Protein AF-A0A9X7ZHV5-F1 (afdb_monomer)

Structure (mmCIF, N/CA/C/O backbone):
data_AF-A0A9X7ZHV5-F1
#
_entry.id   AF-A0A9X7ZHV5-F1
#
loop_
_atom_site.group_PDB
_atom_site.id
_atom_site.type_symbol
_atom_site.label_atom_id
_atom_site.label_alt_id
_atom_site.label_comp_id
_atom_site.label_asym_id
_atom_site.label_entity_id
_atom_site.label_seq_id
_atom_site.pdbx_PDB_ins_code
_atom_site.Cartn_x
_atom_site.Cartn_y
_atom_site.Cartn_z
_atom_site.occupancy
_atom_site.B_iso_or_equiv
_atom_site.auth_seq_id
_atom_site.auth_comp_id
_atom_site.auth_asym_id
_atom_site.auth_atom_id
_atom_site.pdbx_PDB_model_num
ATOM 1 N N . MET A 1 1 ? -49.575 -63.165 23.672 1.00 37.56 1 MET A N 1
ATOM 2 C CA . MET A 1 1 ? -48.237 -63.784 23.591 1.00 37.56 1 MET A CA 1
ATOM 3 C C . MET A 1 1 ? -47.389 -62.876 22.712 1.00 37.56 1 MET A C 1
ATOM 5 O O . MET A 1 1 ? -47.487 -62.922 21.497 1.00 37.56 1 MET A O 1
ATOM 9 N N . THR A 1 2 ? -46.708 -61.922 23.337 1.00 34.84 2 THR A N 1
ATOM 10 C CA . THR A 1 2 ? -45.907 -60.867 22.707 1.00 34.84 2 THR A CA 1
ATOM 11 C C . THR A 1 2 ? -44.441 -61.229 22.907 1.00 34.84 2 THR A C 1
ATOM 13 O O . THR A 1 2 ? -44.006 -61.389 24.044 1.00 34.84 2 THR A O 1
ATOM 16 N N . ILE A 1 3 ? -43.690 -61.412 21.820 1.00 48.12 3 ILE A N 1
ATOM 17 C CA . ILE A 1 3 ? -42.252 -61.695 21.884 1.00 48.12 3 ILE A CA 1
ATOM 18 C C . ILE A 1 3 ? -41.516 -60.409 21.519 1.00 48.12 3 ILE A C 1
ATOM 20 O O . ILE A 1 3 ? -41.526 -59.959 20.376 1.00 48.12 3 ILE A O 1
ATOM 24 N N . SER A 1 4 ? -40.929 -59.806 22.547 1.00 36.03 4 SER A N 1
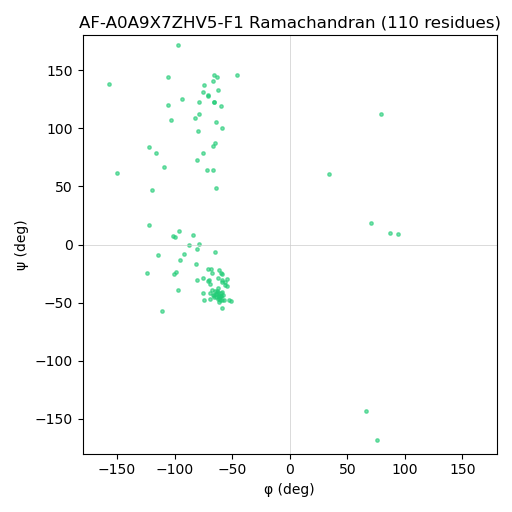ATOM 25 C CA . SER A 1 4 ? -40.078 -58.624 22.498 1.00 36.03 4 SER A CA 1
ATOM 26 C C . SER A 1 4 ? -38.784 -58.923 21.738 1.00 36.03 4 SER A C 1
ATOM 28 O O . SER A 1 4 ? -38.027 -59.810 22.128 1.00 36.03 4 SER A O 1
ATOM 30 N N . VAL A 1 5 ? -38.497 -58.162 20.680 1.00 49.06 5 VAL A N 1
ATOM 31 C CA . VAL A 1 5 ? -37.203 -58.211 19.984 1.00 49.06 5 VAL A CA 1
ATOM 32 C C . VAL A 1 5 ? -36.187 -57.405 20.794 1.00 49.06 5 VAL A C 1
ATOM 34 O O . VAL A 1 5 ? -36.316 -56.194 20.973 1.00 49.06 5 VAL A O 1
ATOM 37 N N . GLY A 1 6 ? -35.213 -58.127 21.349 1.00 38.94 6 GLY A N 1
ATOM 38 C CA . GLY A 1 6 ? -34.160 -57.613 22.214 1.00 38.94 6 GLY A CA 1
ATOM 39 C C . GLY A 1 6 ? -33.188 -56.683 21.490 1.00 38.94 6 GLY A C 1
ATOM 40 O O . GLY A 1 6 ? -32.795 -56.908 20.348 1.00 38.94 6 GLY A O 1
ATOM 41 N N . ARG A 1 7 ? -32.795 -55.628 22.204 1.00 45.75 7 ARG A N 1
ATOM 42 C CA . ARG A 1 7 ? -31.785 -54.643 21.815 1.00 45.75 7 ARG A CA 1
ATOM 43 C C . ARG A 1 7 ? -30.427 -55.310 21.584 1.00 45.75 7 ARG A C 1
ATOM 45 O O . ARG A 1 7 ? -29.839 -55.840 22.522 1.00 45.75 7 ARG A O 1
ATOM 52 N N . ILE A 1 8 ? -29.901 -55.199 20.368 1.00 51.28 8 ILE A N 1
ATOM 53 C CA . ILE A 1 8 ? -28.498 -55.491 20.066 1.00 51.28 8 ILE A CA 1
ATOM 54 C C . ILE A 1 8 ? -27.695 -54.239 20.429 1.00 51.28 8 ILE A C 1
ATOM 56 O O . ILE A 1 8 ? -27.815 -53.192 19.796 1.00 51.28 8 ILE A O 1
ATOM 60 N N . VAL A 1 9 ? -26.925 -54.341 21.509 1.00 47.91 9 VAL A N 1
ATOM 61 C CA . VAL A 1 9 ? -25.964 -53.337 21.973 1.00 47.91 9 VAL A CA 1
ATOM 62 C C . VAL A 1 9 ? -24.550 -53.826 21.656 1.00 47.91 9 VAL A C 1
ATOM 64 O O . VAL A 1 9 ? -24.258 -55.003 21.846 1.00 47.91 9 VAL A O 1
ATOM 67 N N . ARG A 1 10 ? -23.688 -52.858 21.304 1.00 42.88 10 ARG A N 1
ATOM 68 C CA . ARG A 1 10 ? -22.217 -52.879 21.154 1.00 42.88 10 ARG A CA 1
ATOM 69 C C . ARG A 1 10 ? -21.661 -53.474 19.858 1.00 42.88 10 ARG A C 1
ATOM 71 O O . ARG A 1 10 ? 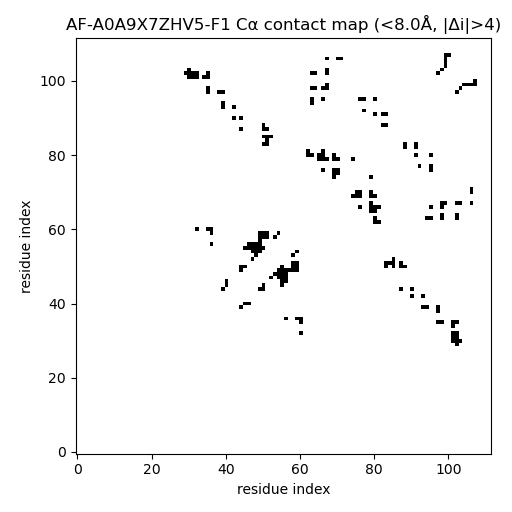-21.543 -54.681 19.730 1.00 42.88 10 ARG A O 1
ATOM 78 N N . THR A 1 11 ? -21.070 -52.600 19.045 1.00 43.56 11 THR A N 1
ATOM 79 C CA . THR A 1 11 ? -19.649 -52.231 19.197 1.00 43.56 11 THR A CA 1
ATOM 80 C C . THR A 1 11 ? -19.374 -50.868 18.566 1.00 43.56 11 THR A C 1
ATOM 82 O O . THR A 1 11 ? -19.910 -50.515 17.522 1.00 43.56 11 THR A O 1
ATOM 85 N N . ALA A 1 12 ? -18.581 -50.068 19.275 1.00 50.53 12 ALA A N 1
ATOM 86 C CA . ALA A 1 12 ? -18.163 -48.737 18.880 1.00 50.53 12 ALA A CA 1
ATOM 87 C C . ALA A 1 12 ? -17.263 -48.808 17.639 1.00 50.53 12 ALA A C 1
ATOM 89 O O . ALA A 1 12 ? -16.219 -49.453 17.664 1.00 50.53 12 ALA A O 1
ATOM 90 N N . GLY A 1 13 ? -17.666 -48.117 16.578 1.00 39.19 13 GLY A N 1
ATOM 91 C CA . GLY A 1 13 ? -16.826 -47.789 15.435 1.00 39.19 13 GLY A CA 1
ATOM 92 C C . GLY A 1 13 ? -16.821 -46.279 15.289 1.00 39.19 13 GLY A C 1
ATOM 93 O O . GLY A 1 13 ? -17.635 -45.717 14.566 1.00 39.19 13 GLY A O 1
ATOM 94 N N . ILE A 1 14 ? -15.954 -45.621 16.053 1.00 54.72 14 ILE A N 1
ATOM 95 C CA . ILE A 1 14 ? -15.634 -44.206 15.886 1.00 54.72 14 ILE A CA 1
ATOM 96 C C . ILE A 1 14 ? -14.980 -44.076 14.510 1.00 54.72 14 ILE A C 1
ATOM 98 O O . ILE A 1 14 ? -13.825 -44.449 14.340 1.00 54.72 14 ILE A O 1
ATOM 102 N N . VAL A 1 15 ? -15.705 -43.541 13.531 1.00 48.34 15 VAL A N 1
ATOM 103 C CA . VAL A 1 15 ? -15.082 -42.902 12.370 1.00 48.34 15 VAL A CA 1
ATOM 104 C C . VAL A 1 15 ? -15.495 -41.445 12.426 1.00 48.34 15 VAL A C 1
ATOM 106 O O . VAL A 1 15 ? -16.436 -40.989 11.784 1.00 48.34 15 VAL A O 1
ATOM 109 N N . VAL A 1 16 ? -14.791 -40.730 13.299 1.00 52.00 16 VAL A N 1
ATOM 110 C CA . VAL A 1 16 ? -14.660 -39.281 13.232 1.00 52.00 16 VAL A CA 1
ATOM 111 C C . VAL A 1 16 ? -14.042 -38.996 11.870 1.00 52.00 16 VAL A C 1
ATOM 113 O O . VAL A 1 16 ? -12.840 -39.154 11.678 1.00 52.00 16 VAL A O 1
ATOM 116 N N . ALA A 1 17 ? -14.868 -38.600 10.905 1.00 49.06 17 ALA A N 1
ATOM 117 C CA . ALA A 1 17 ? -14.399 -37.936 9.701 1.00 49.06 17 ALA A CA 1
ATOM 118 C C . ALA A 1 17 ? -13.953 -36.514 10.081 1.00 49.06 17 ALA A C 1
ATOM 120 O O . ALA A 1 17 ? -14.540 -35.521 9.666 1.00 49.06 17 ALA A O 1
ATOM 121 N N . ALA A 1 18 ? -12.912 -36.414 10.912 1.00 54.41 18 ALA A N 1
ATOM 122 C CA . ALA A 1 18 ? -12.085 -35.224 10.981 1.00 54.41 18 ALA A CA 1
ATOM 123 C C . ALA A 1 18 ? -11.207 -35.250 9.731 1.00 54.41 18 ALA A C 1
ATOM 125 O O . ALA A 1 18 ? -10.044 -35.649 9.762 1.00 54.41 18 ALA A O 1
ATOM 126 N N . LEU A 1 19 ? -11.797 -34.863 8.601 1.00 50.78 19 LEU A N 1
ATOM 127 C CA . LEU A 1 19 ? -11.031 -34.427 7.445 1.00 50.78 19 LEU A CA 1
ATOM 128 C C . LEU A 1 19 ? -10.343 -33.113 7.828 1.00 50.78 19 LEU A C 1
ATOM 130 O O . LEU A 1 19 ? -10.874 -32.026 7.647 1.00 50.78 19 LEU A O 1
ATOM 134 N N . GLY A 1 20 ? -9.185 -33.264 8.469 1.00 54.62 20 GLY A N 1
ATOM 135 C CA . GLY A 1 20 ? -7.957 -32.535 8.180 1.00 54.62 20 GLY A CA 1
ATOM 136 C C . GLY A 1 20 ? -8.060 -31.089 7.705 1.00 54.62 20 GLY A C 1
ATOM 137 O O . GLY A 1 20 ? -7.485 -30.771 6.673 1.00 54.62 20 GLY A O 1
ATOM 138 N N . LEU A 1 21 ? -8.640 -30.194 8.502 1.00 53.47 21 LEU A N 1
ATOM 139 C CA . LEU A 1 21 ? -8.135 -28.822 8.565 1.00 53.47 21 LEU A CA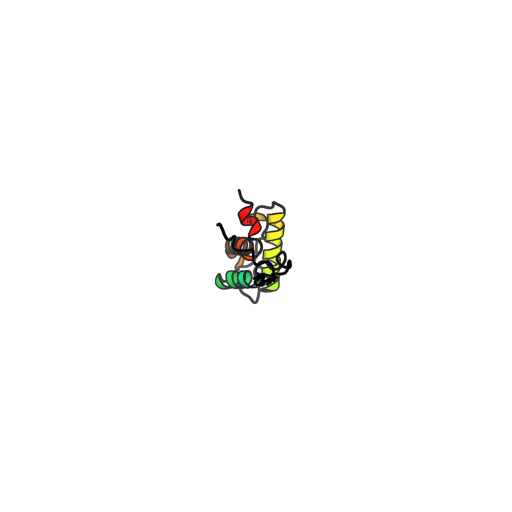 1
ATOM 140 C C . LEU A 1 21 ? -7.450 -28.589 9.913 1.00 53.47 21 LEU A C 1
ATOM 142 O O . LEU A 1 21 ? -7.835 -27.758 10.727 1.00 53.47 21 LEU A O 1
ATOM 146 N N . LEU A 1 22 ? -6.336 -29.298 10.095 1.00 52.03 22 LEU A N 1
ATOM 147 C CA . LEU A 1 22 ? -5.154 -28.703 10.713 1.00 52.03 22 LEU A CA 1
ATOM 148 C C . LEU A 1 22 ? -4.615 -27.623 9.755 1.00 52.03 22 LEU A C 1
ATOM 150 O O . LEU A 1 22 ? -3.520 -27.746 9.217 1.00 52.03 22 LEU A O 1
ATOM 154 N N . VAL A 1 23 ? -5.390 -26.565 9.503 1.00 54.31 23 VAL A N 1
ATOM 155 C CA . VAL A 1 23 ? -4.782 -25.299 9.096 1.00 54.31 23 VAL A CA 1
ATOM 156 C C . VAL A 1 23 ? -4.298 -24.714 10.401 1.00 54.31 23 VAL A C 1
ATOM 158 O O . VAL A 1 23 ? -5.076 -24.223 11.217 1.00 54.31 23 VAL A O 1
ATOM 161 N N . GLY A 1 24 ? -3.007 -24.923 10.643 1.00 44.66 24 GLY A N 1
ATOM 162 C CA . GLY A 1 24 ? -2.321 -24.388 11.797 1.00 44.66 24 GLY A CA 1
ATOM 163 C C . GLY A 1 24 ? -2.677 -22.920 11.989 1.00 44.66 24 GLY A C 1
ATOM 164 O O . GLY A 1 24 ? -2.863 -22.159 11.039 1.00 44.66 24 GLY A O 1
ATOM 165 N N . THR A 1 25 ? -2.738 -22.526 13.247 1.00 46.75 25 THR A N 1
ATOM 166 C CA . THR A 1 25 ? -2.834 -21.154 13.741 1.00 46.75 25 THR A CA 1
ATOM 167 C C . THR A 1 25 ? -1.581 -20.329 13.388 1.00 46.75 25 THR A C 1
ATOM 169 O O . THR A 1 25 ? -0.992 -19.684 14.246 1.00 46.75 25 THR A O 1
ATOM 172 N N . ALA A 1 26 ? -1.147 -20.363 12.126 1.00 48.56 26 ALA A N 1
ATOM 173 C CA . ALA A 1 26 ? -0.104 -19.525 11.537 1.00 48.56 26 ALA A CA 1
ATOM 174 C C . ALA A 1 26 ? -0.704 -18.370 10.701 1.00 48.56 26 ALA A C 1
ATOM 176 O O . ALA A 1 26 ? 0.010 -17.650 10.009 1.00 48.56 26 ALA A O 1
ATOM 177 N N . GLY A 1 27 ? -2.027 -18.193 10.742 1.00 43.25 27 GLY A N 1
ATOM 178 C CA . GLY A 1 27 ? -2.776 -17.361 9.797 1.00 43.25 27 GLY A CA 1
ATOM 179 C C . GLY A 1 27 ? -2.847 -15.864 10.094 1.00 43.25 27 GLY A C 1
ATOM 180 O O . GLY A 1 27 ? -3.586 -15.176 9.408 1.00 43.25 27 GLY A O 1
ATOM 181 N N . VAL A 1 28 ? -2.116 -15.335 11.079 1.00 47.34 28 VAL A N 1
ATOM 182 C CA . VAL A 1 28 ? -2.094 -13.875 11.323 1.00 47.34 28 VAL A CA 1
ATOM 183 C C . VAL A 1 28 ? -0.917 -13.162 10.645 1.00 47.34 28 VAL A C 1
ATOM 185 O O . VAL A 1 28 ? -0.936 -11.944 10.530 1.00 47.34 28 VAL A O 1
ATOM 188 N N . ALA A 1 29 ? 0.088 -13.901 10.152 1.00 47.41 29 ALA A N 1
ATOM 189 C CA . ALA A 1 29 ? 1.287 -13.325 9.523 1.00 47.41 29 ALA A CA 1
ATOM 190 C C . ALA A 1 29 ? 1.431 -13.633 8.016 1.00 4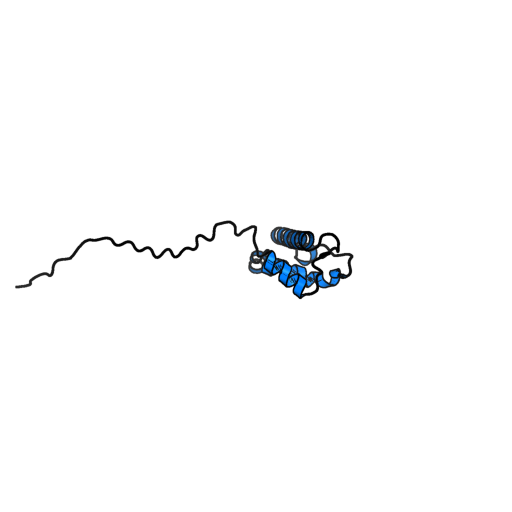7.41 29 ALA A C 1
ATOM 192 O O . ALA A 1 29 ? 2.295 -13.055 7.354 1.00 47.41 29 ALA A O 1
ATOM 193 N N . GLN A 1 30 ? 0.592 -14.524 7.469 1.00 47.78 30 GLN A N 1
ATOM 194 C CA . GLN A 1 30 ? 0.571 -14.888 6.047 1.00 47.78 30 GLN A CA 1
ATOM 195 C C . GLN A 1 30 ? -0.780 -14.569 5.399 1.00 47.78 30 GLN A C 1
ATOM 197 O O . GLN A 1 30 ? -1.346 -15.386 4.681 1.00 47.78 30 GLN A O 1
ATOM 202 N N . ALA A 1 31 ? -1.304 -13.377 5.648 1.00 60.62 31 ALA A N 1
ATOM 203 C CA . ALA A 1 31 ? -2.204 -12.788 4.673 1.00 60.62 31 ALA A CA 1
ATOM 204 C C . ALA A 1 31 ? -1.398 -12.593 3.368 1.00 60.62 31 ALA A C 1
ATOM 206 O O . ALA A 1 31 ? -0.201 -12.283 3.420 1.00 60.62 31 ALA A O 1
ATOM 207 N N . ASP A 1 32 ? -1.986 -13.004 2.248 1.00 84.38 32 ASP A N 1
ATOM 208 C CA . ASP A 1 32 ? -1.336 -13.671 1.121 1.00 84.38 32 ASP A CA 1
ATOM 209 C C . ASP A 1 32 ? -0.305 -12.780 0.408 1.00 84.38 32 ASP A C 1
ATOM 211 O O . ASP A 1 32 ? -0.583 -12.079 -0.559 1.00 84.38 32 ASP A O 1
ATOM 215 N N . ALA A 1 33 ? 0.932 -12.804 0.914 1.00 89.50 33 ALA A N 1
ATOM 216 C CA . ALA A 1 33 ? 2.028 -11.980 0.414 1.00 89.50 33 ALA A CA 1
ATOM 217 C C . ALA A 1 33 ? 2.333 -12.232 -1.068 1.00 89.50 33 ALA A C 1
ATOM 219 O O . ALA A 1 33 ? 2.778 -11.324 -1.761 1.00 89.50 33 ALA A O 1
ATOM 220 N N . ARG A 1 34 ? 2.107 -13.459 -1.551 1.00 91.50 34 ARG A N 1
ATOM 221 C CA . ARG A 1 34 ? 2.336 -13.809 -2.955 1.00 91.50 34 ARG A CA 1
ATOM 222 C C . ARG A 1 34 ? 1.251 -13.223 -3.846 1.00 91.50 34 ARG A C 1
ATOM 224 O O . ARG A 1 34 ? 1.594 -12.604 -4.837 1.00 91.50 34 ARG A O 1
ATOM 231 N N . SER A 1 35 ? -0.014 -13.381 -3.476 1.00 91.06 35 SER A N 1
ATOM 232 C CA . SER A 1 35 ? -1.172 -12.805 -4.165 1.00 91.06 35 SER A CA 1
ATOM 233 C C . SER A 1 35 ? -1.130 -11.278 -4.140 1.00 91.06 35 SER A C 1
ATOM 235 O O . SER A 1 35 ? -1.407 -10.635 -5.147 1.00 91.06 35 SER A O 1
ATOM 237 N N . PHE A 1 36 ? -0.682 -10.682 -3.032 1.00 94.56 36 PHE A N 1
ATOM 238 C CA . PHE A 1 36 ? -0.406 -9.251 -2.957 1.00 94.56 36 PHE A CA 1
ATOM 239 C C . PHE A 1 36 ? 0.638 -8.818 -3.993 1.00 94.56 36 PHE A C 1
ATOM 241 O O . PHE A 1 36 ? 0.359 -7.923 -4.787 1.00 94.56 36 PHE A O 1
ATOM 248 N N . LEU A 1 37 ? 1.813 -9.461 -4.008 1.00 94.56 37 LEU A N 1
ATOM 249 C CA . LEU A 1 37 ? 2.886 -9.145 -4.957 1.00 94.56 37 LEU A CA 1
ATOM 250 C C . LEU A 1 37 ? 2.446 -9.380 -6.411 1.00 94.56 37 LEU A C 1
ATOM 252 O O . LEU A 1 37 ? 2.628 -8.511 -7.255 1.00 94.56 37 LEU A O 1
ATOM 256 N N . ASP A 1 38 ? 1.778 -10.499 -6.686 1.00 95.00 38 ASP A N 1
ATOM 257 C CA . ASP A 1 38 ? 1.210 -10.808 -8.001 1.00 95.00 38 ASP A CA 1
ATOM 258 C C . ASP A 1 38 ? 0.238 -9.716 -8.466 1.00 95.00 38 ASP A C 1
ATOM 260 O O . ASP A 1 38 ? 0.382 -9.178 -9.564 1.00 95.00 38 ASP A O 1
ATOM 264 N N . ARG A 1 39 ? -0.691 -9.301 -7.595 1.00 94.31 39 ARG A N 1
ATOM 265 C CA . ARG A 1 39 ? -1.662 -8.250 -7.909 1.00 94.31 39 ARG A CA 1
ATOM 266 C C . ARG A 1 39 ? -0.982 -6.918 -8.198 1.00 94.31 39 ARG A C 1
ATOM 268 O O . ARG A 1 39 ? -1.348 -6.262 -9.173 1.00 94.31 39 ARG A O 1
ATOM 275 N N . VAL A 1 40 ? -0.026 -6.485 -7.378 1.00 94.31 40 VAL A N 1
ATOM 276 C CA . VAL A 1 40 ? 0.612 -5.176 -7.591 1.00 94.31 40 VAL A CA 1
ATOM 277 C C . VAL A 1 40 ? 1.490 -5.178 -8.846 1.00 94.31 40 VAL A C 1
ATOM 279 O O . VAL A 1 40 ? 1.490 -4.185 -9.575 1.00 94.31 40 VAL A O 1
ATOM 282 N N . HIS A 1 41 ? 2.137 -6.300 -9.178 1.00 94.88 41 HIS A N 1
ATOM 283 C CA . HIS A 1 41 ? 2.898 -6.452 -10.424 1.00 94.88 41 HIS A CA 1
ATOM 284 C C . HIS A 1 41 ? 1.993 -6.499 -11.655 1.00 94.88 41 HIS A C 1
ATOM 286 O O . HIS A 1 41 ? 2.264 -5.827 -12.651 1.00 94.88 41 HIS A O 1
ATOM 292 N N . ALA A 1 42 ? 0.862 -7.205 -11.576 1.00 94.69 42 ALA A N 1
ATOM 293 C CA . ALA A 1 42 ? -0.148 -7.223 -12.634 1.00 94.69 42 ALA A CA 1
ATOM 294 C C . ALA A 1 42 ? -0.714 -5.821 -12.937 1.00 94.69 42 ALA A C 1
ATOM 296 O O . ALA A 1 42 ? -1.170 -5.563 -14.049 1.00 94.69 42 ALA A O 1
ATOM 297 N N . ASN A 1 43 ? -0.643 -4.904 -11.968 1.00 93.12 43 ASN A N 1
ATOM 298 C CA . ASN A 1 43 ? -1.044 -3.505 -12.109 1.00 93.12 43 ASN A CA 1
ATOM 299 C C . ASN A 1 43 ? 0.126 -2.552 -12.433 1.00 93.12 43 ASN A C 1
ATOM 301 O O . ASN A 1 43 ? -0.045 -1.335 -12.393 1.00 93.12 43 ASN A O 1
ATOM 305 N N . GLY A 1 44 ? 1.300 -3.081 -12.791 1.00 90.94 44 GLY A N 1
ATOM 306 C CA . GLY A 1 44 ? 2.422 -2.300 -13.317 1.00 90.94 44 GLY A CA 1
ATOM 307 C C . GLY A 1 44 ? 3.454 -1.852 -12.283 1.00 90.94 44 GLY A C 1
ATOM 308 O O . GLY A 1 44 ? 4.344 -1.071 -12.626 1.00 90.94 44 GLY A O 1
ATOM 309 N N . LEU A 1 45 ? 3.381 -2.337 -11.039 1.00 91.44 45 LEU A N 1
ATOM 310 C CA . LEU A 1 45 ? 4.456 -2.122 -10.076 1.00 91.44 45 LEU A CA 1
ATOM 311 C C . LEU A 1 45 ? 5.688 -2.962 -10.472 1.00 91.44 45 LEU A C 1
ATOM 313 O O . LEU A 1 45 ? 5.546 -4.162 -10.679 1.00 91.44 45 LEU A O 1
ATOM 317 N N . PRO A 1 46 ? 6.894 -2.380 -10.580 1.00 88.50 46 PRO A N 1
ATOM 318 C CA . PRO A 1 46 ? 8.069 -3.124 -11.020 1.00 88.50 46 PRO A CA 1
ATOM 319 C C . PRO A 1 46 ? 8.678 -3.984 -9.903 1.00 88.50 46 PRO A C 1
ATOM 321 O O . PRO A 1 46 ? 9.186 -3.444 -8.922 1.00 88.50 46 PRO A O 1
ATOM 324 N N . ASP A 1 47 ? 8.788 -5.293 -10.124 1.00 85.06 47 ASP A N 1
ATOM 325 C CA . ASP A 1 47 ? 9.315 -6.280 -9.161 1.00 85.06 47 ASP A CA 1
ATOM 326 C C . ASP A 1 47 ? 10.741 -5.945 -8.675 1.00 85.06 47 ASP A C 1
ATOM 328 O O . ASP A 1 47 ? 11.136 -6.171 -7.531 1.00 85.06 47 ASP A O 1
ATOM 332 N N . ARG A 1 48 ? 11.570 -5.381 -9.567 1.00 85.31 48 ARG A N 1
ATOM 333 C CA . ARG A 1 48 ? 12.997 -5.127 -9.294 1.00 85.31 48 ARG A CA 1
ATOM 334 C C . ARG A 1 48 ? 13.257 -3.947 -8.370 1.00 85.31 48 ARG A C 1
ATOM 336 O O . ARG A 1 48 ? 14.292 -3.928 -7.713 1.00 85.31 48 ARG A O 1
ATOM 343 N N . TYR A 1 49 ? 12.372 -2.956 -8.374 1.00 84.50 49 TYR A N 1
ATOM 344 C CA . TYR A 1 49 ? 12.610 -1.684 -7.690 1.00 84.50 49 TYR A CA 1
ATOM 345 C C . TYR A 1 49 ? 11.497 -1.361 -6.690 1.00 84.50 49 TYR A C 1
ATOM 347 O O . TYR A 1 49 ? 11.770 -0.722 -5.685 1.00 84.50 49 TYR A O 1
ATOM 355 N N . GLY A 1 50 ? 10.287 -1.889 -6.869 1.00 89.31 50 GLY A N 1
ATOM 356 C CA . GLY A 1 50 ? 9.208 -1.774 -5.895 1.00 89.31 50 GLY A CA 1
ATOM 357 C C . GLY A 1 50 ? 8.557 -0.396 -5.888 1.00 89.31 50 GLY A C 1
ATOM 358 O O . GLY A 1 50 ? 8.758 0.427 -6.784 1.00 89.31 50 GLY A O 1
ATOM 359 N N . TYR A 1 51 ? 7.742 -0.147 -4.869 1.00 89.19 51 TYR A N 1
ATOM 36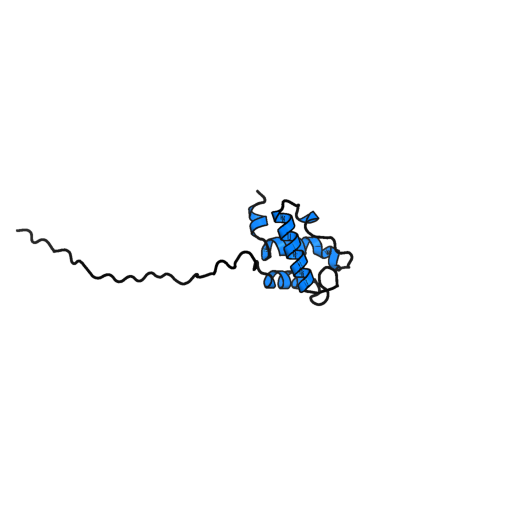0 C CA . TYR A 1 51 ? 6.900 1.044 -4.788 1.00 89.19 51 TYR A CA 1
ATOM 361 C C . TYR A 1 51 ? 7.657 2.358 -4.542 1.00 89.19 51 TYR A C 1
ATOM 363 O O . TYR A 1 51 ? 7.247 3.393 -5.063 1.00 89.19 51 TYR A O 1
ATOM 371 N N . PHE A 1 52 ? 8.778 2.347 -3.830 1.00 90.50 52 PHE A N 1
ATOM 372 C CA . PHE A 1 52 ? 9.720 3.466 -3.711 1.00 90.50 52 PHE A CA 1
ATOM 373 C C . PHE A 1 52 ? 10.938 3.324 -4.624 1.00 90.50 52 PHE A C 1
ATOM 375 O O . PHE A 1 52 ? 11.858 4.128 -4.539 1.00 90.50 52 PHE A O 1
ATOM 382 N N . GLY A 1 53 ? 10.983 2.325 -5.501 1.00 85.38 53 GLY A N 1
ATOM 383 C CA . GLY A 1 53 ? 12.066 2.200 -6.470 1.00 85.38 53 GLY A CA 1
ATOM 384 C C . GLY A 1 53 ? 13.428 1.809 -5.873 1.00 85.38 53 GLY A C 1
ATOM 385 O O . GLY A 1 53 ? 14.439 2.025 -6.542 1.00 85.38 53 GLY A O 1
ATOM 386 N N . SER A 1 54 ? 13.481 1.260 -4.650 1.00 82.25 54 SER A N 1
ATOM 387 C CA . SER A 1 54 ? 14.730 0.881 -3.977 1.00 82.25 54 SER A CA 1
ATOM 388 C C . SER A 1 54 ? 14.925 -0.634 -3.838 1.00 82.25 54 SER A C 1
ATOM 390 O O . SER A 1 54 ? 15.936 -1.150 -4.318 1.00 82.25 54 SER A O 1
ATOM 392 N N . MET A 1 55 ? 13.995 -1.367 -3.204 1.00 85.19 55 MET A N 1
ATOM 393 C CA . MET A 1 55 ? 14.239 -2.776 -2.809 1.00 85.19 55 MET A CA 1
ATOM 394 C C . MET A 1 55 ? 13.252 -3.811 -3.372 1.00 85.19 55 MET A C 1
ATOM 396 O O . MET A 1 55 ? 13.181 -4.933 -2.858 1.00 85.19 55 MET A O 1
ATOM 400 N N . GLY A 1 56 ? 12.489 -3.466 -4.411 1.00 91.31 56 GLY A N 1
ATOM 401 C CA . GLY A 1 56 ? 11.641 -4.440 -5.107 1.00 91.31 56 GLY A CA 1
ATOM 402 C C . GLY A 1 56 ? 10.496 -4.979 -4.247 1.00 91.31 56 GLY A C 1
ATOM 403 O O . GLY A 1 56 ? 9.920 -4.269 -3.417 1.00 91.31 56 GLY A O 1
ATOM 404 N N . ASP A 1 57 ? 10.189 -6.262 -4.415 1.00 92.88 57 ASP A N 1
ATOM 405 C CA . ASP A 1 57 ? 9.134 -6.986 -3.689 1.00 92.88 57 ASP A CA 1
ATOM 406 C C . ASP A 1 57 ? 9.257 -6.895 -2.165 1.00 92.88 57 ASP A C 1
ATOM 408 O O . ASP A 1 57 ? 8.254 -6.828 -1.455 1.00 92.88 57 ASP A O 1
ATOM 412 N N . SER A 1 58 ? 10.486 -6.885 -1.639 1.00 90.81 58 SER A N 1
ATOM 413 C CA . SER A 1 58 ? 10.715 -6.869 -0.187 1.00 90.81 58 SER A CA 1
ATOM 414 C C . SER A 1 58 ? 10.213 -5.570 0.443 1.00 90.81 58 SER A C 1
ATOM 416 O O . SER A 1 58 ? 9.561 -5.586 1.487 1.00 90.81 58 SER A O 1
ATOM 418 N N . GLU A 1 59 ? 10.488 -4.443 -0.211 1.00 92.69 59 GLU A N 1
ATOM 419 C CA . GLU A 1 59 ? 9.982 -3.130 0.187 1.00 92.69 59 GLU A CA 1
ATOM 420 C C . GLU A 1 59 ? 8.474 -3.034 -0.042 1.00 92.69 59 GLU A C 1
ATOM 422 O O . GLU A 1 59 ? 7.740 -2.630 0.855 1.00 92.69 59 GLU A O 1
ATOM 427 N N . THR A 1 60 ? 8.005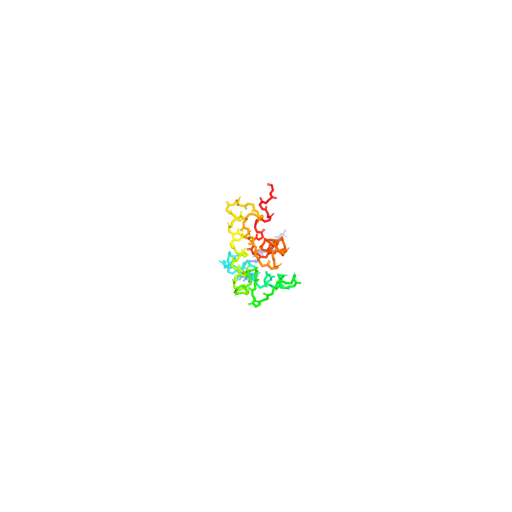 -3.457 -1.211 1.00 94.00 60 THR A N 1
ATOM 428 C CA . THR A 1 60 ? 6.584 -3.464 -1.577 1.00 94.00 60 THR A CA 1
ATOM 429 C C . THR A 1 60 ? 5.741 -4.194 -0.527 1.00 94.00 60 THR A C 1
ATOM 431 O O . THR A 1 60 ? 4.749 -3.656 -0.030 1.00 94.00 60 THR A O 1
ATOM 434 N N . LEU A 1 61 ? 6.179 -5.384 -0.108 1.00 93.62 61 LEU A N 1
ATOM 435 C CA . LEU A 1 61 ? 5.521 -6.167 0.935 1.00 93.62 61 LEU A CA 1
ATOM 436 C C . LEU A 1 61 ? 5.612 -5.507 2.318 1.00 93.62 61 LEU A C 1
ATOM 438 O O . LEU A 1 61 ? 4.642 -5.538 3.076 1.00 93.62 61 LEU A O 1
ATOM 442 N N . MET A 1 62 ? 6.756 -4.906 2.658 1.00 93.31 62 MET A N 1
ATOM 443 C CA . MET A 1 62 ? 6.921 -4.162 3.912 1.00 93.31 62 MET A CA 1
ATOM 444 C C . MET A 1 62 ? 5.923 -3.002 4.005 1.00 93.31 62 MET A C 1
ATOM 446 O O . MET A 1 62 ? 5.281 -2.832 5.039 1.00 93.31 62 MET A O 1
ATOM 450 N N . ILE A 1 63 ? 5.752 -2.242 2.923 1.00 93.75 63 ILE A N 1
ATOM 451 C CA . ILE A 1 63 ? 4.823 -1.109 2.858 1.00 93.75 63 ILE A CA 1
ATOM 452 C C . ILE A 1 63 ? 3.378 -1.583 2.966 1.00 93.75 63 ILE A C 1
ATOM 454 O O . ILE A 1 63 ? 2.605 -0.995 3.722 1.00 93.75 63 ILE A O 1
ATOM 458 N N . GLY A 1 64 ? 3.011 -2.658 2.263 1.00 93.94 64 GLY A N 1
ATOM 459 C CA . GLY A 1 64 ? 1.673 -3.243 2.369 1.00 93.94 64 GLY A CA 1
ATOM 460 C C . GLY A 1 64 ? 1.340 -3.654 3.808 1.00 93.94 64 GLY A C 1
ATOM 461 O O . GLY A 1 64 ? 0.274 -3.324 4.323 1.00 93.94 64 GLY A O 1
ATOM 462 N N . ARG A 1 65 ? 2.292 -4.287 4.507 1.00 93.44 65 ARG A N 1
ATOM 463 C CA . ARG A 1 65 ? 2.137 -4.661 5.924 1.00 93.44 65 ARG A CA 1
ATOM 464 C C . ARG A 1 65 ? 2.047 -3.452 6.851 1.00 93.44 65 ARG A C 1
ATOM 466 O O . ARG A 1 65 ? 1.148 -3.407 7.680 1.00 93.44 65 ARG A O 1
ATOM 473 N N . MET A 1 66 ? 2.917 -2.457 6.676 1.00 93.62 66 MET A N 1
ATOM 474 C CA . MET A 1 66 ? 2.873 -1.209 7.447 1.00 93.62 66 MET A CA 1
ATOM 475 C C . MET A 1 66 ? 1.531 -0.487 7.275 1.00 93.62 66 MET A C 1
ATOM 477 O O . MET A 1 66 ? 0.964 0.003 8.247 1.00 93.62 66 MET A O 1
ATOM 481 N N . THR A 1 67 ? 1.008 -0.467 6.048 1.00 94.19 67 THR A N 1
ATOM 482 C CA . THR A 1 67 ? -0.305 0.108 5.735 1.00 94.19 67 THR A CA 1
ATOM 483 C C . THR A 1 67 ? -1.399 -0.619 6.514 1.00 94.19 67 THR A C 1
ATOM 485 O O . THR A 1 67 ? -2.202 0.017 7.191 1.00 94.1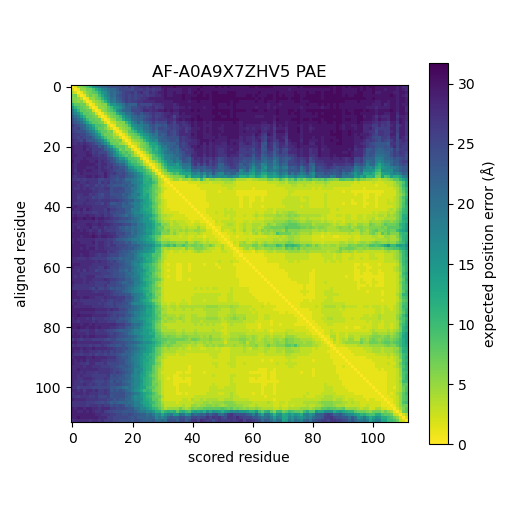9 67 THR A O 1
ATOM 488 N N . CYS A 1 68 ? -1.390 -1.952 6.495 1.00 93.50 68 CYS A N 1
ATOM 489 C CA . CYS A 1 68 ? -2.322 -2.764 7.272 1.00 93.50 68 CYS A CA 1
ATOM 490 C C . CYS A 1 68 ? -2.226 -2.523 8.784 1.00 93.50 68 CYS A C 1
ATOM 492 O O . CYS A 1 68 ? -3.256 -2.384 9.444 1.00 93.50 68 CYS A O 1
ATOM 494 N N . ASP A 1 69 ? -1.016 -2.442 9.338 1.00 93.31 69 ASP A N 1
ATOM 495 C CA . ASP A 1 69 ? -0.810 -2.163 10.762 1.00 93.31 69 ASP A CA 1
ATOM 496 C C . ASP A 1 69 ? -1.333 -0.770 11.144 1.00 93.31 69 ASP A C 1
ATOM 498 O O . ASP A 1 69 ? -1.985 -0.616 12.177 1.00 93.31 69 ASP A O 1
ATOM 502 N N . GLY A 1 70 ? -1.130 0.231 10.281 1.00 94.25 70 GLY A N 1
ATOM 503 C CA . GLY A 1 70 ? -1.700 1.567 10.447 1.00 94.25 70 GLY A CA 1
ATOM 504 C C . GLY A 1 70 ? -3.230 1.556 10.437 1.00 94.25 70 GLY A C 1
ATOM 505 O O . GLY A 1 70 ? -3.853 2.130 11.330 1.00 94.25 70 GLY A O 1
ATOM 506 N N . ILE A 1 71 ? -3.842 0.845 9.486 1.00 93.62 71 ILE A N 1
ATOM 507 C CA . ILE A 1 71 ? -5.306 0.721 9.403 1.00 93.62 71 ILE A CA 1
ATOM 508 C C . ILE A 1 71 ? -5.868 0.043 10.656 1.00 93.62 71 ILE A C 1
ATOM 510 O O . ILE A 1 71 ? -6.831 0.533 11.244 1.00 93.62 71 ILE A O 1
ATOM 514 N N . ARG A 1 72 ? -5.237 -1.039 11.128 1.00 91.69 72 ARG A N 1
ATOM 515 C CA . ARG A 1 72 ? -5.623 -1.709 12.383 1.00 91.69 72 ARG A CA 1
ATOM 516 C C . ARG A 1 72 ? -5.464 -0.811 13.610 1.00 91.69 72 ARG A C 1
ATOM 518 O O . ARG A 1 72 ? -6.208 -0.968 14.574 1.00 91.69 72 ARG A O 1
ATOM 525 N N . ALA A 1 73 ? -4.534 0.141 13.573 1.00 93.12 73 ALA A N 1
ATOM 526 C CA . ALA A 1 73 ?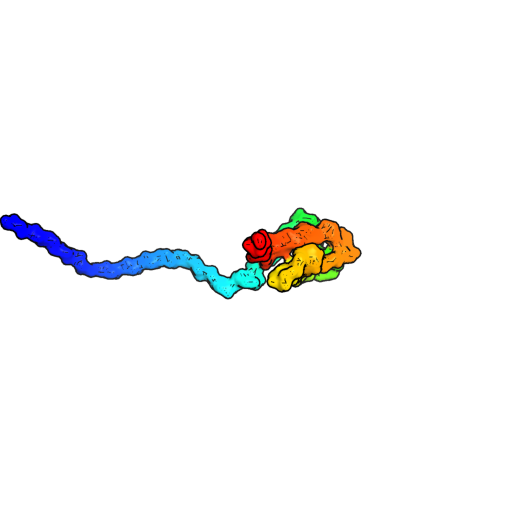 -4.368 1.161 14.604 1.00 93.12 73 ALA A CA 1
ATOM 527 C C . ALA A 1 73 ? -5.391 2.315 14.508 1.00 93.12 73 ALA A C 1
ATOM 529 O O . ALA A 1 73 ? -5.345 3.235 15.324 1.00 93.12 73 ALA A O 1
ATOM 530 N N . GLY A 1 74 ? -6.316 2.280 13.541 1.00 92.62 74 GLY A N 1
ATOM 531 C CA . GLY A 1 74 ? -7.341 3.305 13.333 1.00 92.62 74 GLY A CA 1
ATOM 532 C C . GLY A 1 74 ? -6.895 4.474 12.452 1.00 92.62 74 GLY A C 1
ATOM 533 O O . GLY A 1 74 ? -7.603 5.477 12.368 1.00 92.62 74 GLY A O 1
ATOM 534 N N . ILE A 1 75 ? -5.736 4.370 11.794 1.00 93.12 75 ILE A N 1
ATOM 535 C CA . ILE A 1 75 ? -5.294 5.354 10.802 1.00 93.12 75 ILE A CA 1
ATOM 536 C C . ILE A 1 75 ? -6.104 5.125 9.519 1.00 93.12 75 ILE A C 1
ATOM 538 O O . ILE A 1 75 ? -6.199 3.986 9.056 1.00 93.12 75 ILE A O 1
ATOM 542 N N . PRO A 1 76 ? -6.686 6.168 8.908 1.00 91.38 76 PRO A N 1
ATOM 543 C CA . PRO A 1 76 ? -7.403 5.996 7.654 1.00 91.38 76 PRO A CA 1
ATOM 544 C C . PRO A 1 76 ? -6.446 5.522 6.550 1.00 91.38 76 PRO A C 1
ATOM 546 O O . PRO A 1 76 ? -5.274 5.904 6.511 1.00 91.38 76 PRO A O 1
ATOM 549 N N . ALA A 1 77 ? -6.938 4.659 5.661 1.00 88.38 77 ALA A N 1
ATOM 550 C CA . ALA A 1 77 ? -6.102 3.915 4.718 1.00 88.38 77 ALA A CA 1
ATOM 551 C C . ALA A 1 77 ? -5.267 4.816 3.785 1.00 88.38 77 ALA A C 1
ATOM 553 O O . ALA A 1 77 ? -4.130 4.478 3.460 1.00 88.38 77 ALA A O 1
ATOM 554 N N . ASP A 1 78 ? -5.788 5.992 3.418 1.00 87.81 78 ASP A N 1
ATOM 555 C CA . ASP A 1 78 ? -5.088 6.989 2.601 1.00 87.81 78 ASP A CA 1
ATOM 556 C C . ASP A 1 78 ? -3.888 7.636 3.312 1.00 87.81 78 ASP A C 1
ATOM 558 O O . ASP A 1 78 ? -2.963 8.094 2.642 1.00 87.81 78 ASP A O 1
ATOM 562 N N . GLN A 1 79 ? -3.891 7.648 4.649 1.00 92.12 79 GLN A N 1
ATOM 563 C CA . GLN A 1 79 ? -2.802 8.165 5.484 1.00 92.12 79 GLN A CA 1
ATOM 564 C C . GLN A 1 79 ? -1.881 7.057 6.002 1.00 92.12 79 GLN A C 1
ATOM 566 O O . GLN A 1 79 ? -0.727 7.324 6.331 1.00 92.12 79 GLN A O 1
ATOM 571 N N . ALA A 1 80 ? -2.377 5.819 6.088 1.00 92.38 80 ALA A N 1
ATOM 572 C CA . ALA A 1 80 ? -1.605 4.674 6.559 1.00 92.38 80 ALA A CA 1
ATOM 573 C C . ALA A 1 80 ? -0.515 4.253 5.561 1.00 92.38 80 ALA A C 1
ATOM 575 O O . ALA A 1 80 ? 0.539 3.766 5.973 1.00 92.38 80 ALA A O 1
ATOM 576 N N . MET A 1 81 ? -0.747 4.459 4.260 1.00 92.62 81 MET A N 1
ATOM 577 C CA . MET A 1 81 ? 0.253 4.182 3.235 1.00 92.62 81 MET A CA 1
ATOM 578 C C . MET A 1 81 ? 1.076 5.437 2.909 1.00 92.62 81 MET A C 1
ATOM 580 O O . MET A 1 81 ? 0.516 6.457 2.502 1.00 92.62 81 MET A O 1
ATOM 584 N N . PRO A 1 82 ? 2.414 5.377 2.999 1.00 90.06 82 PRO A N 1
ATOM 585 C CA . PRO A 1 82 ? 3.259 6.501 2.628 1.00 90.06 82 PRO A CA 1
ATOM 586 C C . PRO A 1 82 ? 3.185 6.818 1.123 1.00 90.06 82 PRO A C 1
ATOM 588 O O . PRO A 1 82 ? 3.084 5.940 0.259 1.00 90.06 82 PRO A O 1
ATOM 591 N N . ASN A 1 83 ? 3.283 8.107 0.795 1.00 89.62 83 ASN A N 1
ATOM 592 C CA . ASN A 1 83 ? 3.351 8.570 -0.589 1.00 89.62 83 ASN A CA 1
ATOM 593 C C . ASN A 1 83 ? 4.700 8.215 -1.212 1.00 89.62 83 ASN A C 1
ATOM 595 O O . ASN A 1 83 ? 5.738 8.574 -0.659 1.00 89.62 83 ASN A O 1
ATOM 599 N N . SER A 1 84 ? 4.689 7.582 -2.388 1.00 86.81 84 SER A N 1
ATOM 600 C CA . SER A 1 84 ? 5.907 7.442 -3.187 1.00 86.81 84 SER A CA 1
ATOM 601 C C . SER A 1 84 ? 6.279 8.759 -3.861 1.00 86.81 84 SER A C 1
ATOM 603 O O . SER A 1 84 ? 5.421 9.458 -4.400 1.00 86.81 84 SER A O 1
ATOM 605 N N . THR A 1 85 ? 7.572 9.080 -3.837 1.00 84.25 85 THR A N 1
ATOM 606 C CA . THR A 1 85 ? 8.187 10.173 -4.604 1.00 84.25 85 THR A CA 1
ATOM 607 C C . THR A 1 85 ? 8.620 9.733 -6.006 1.00 84.25 85 THR A C 1
ATOM 609 O O . THR A 1 85 ? 9.180 10.536 -6.749 1.00 84.25 85 THR A O 1
ATOM 612 N N . HIS A 1 86 ? 8.401 8.463 -6.357 1.00 87.06 86 HIS A N 1
ATOM 613 C CA . HIS A 1 86 ? 8.726 7.883 -7.658 1.00 87.06 86 HIS A CA 1
ATOM 614 C C . HIS A 1 86 ? 7.503 7.868 -8.582 1.00 87.06 86 HIS A C 1
ATOM 616 O O . HIS A 1 86 ? 6.379 8.147 -8.161 1.00 87.06 86 HIS A O 1
ATOM 622 N N . ASP A 1 87 ? 7.723 7.518 -9.853 1.00 86.12 87 ASP A N 1
ATOM 623 C CA . ASP A 1 87 ? 6.672 7.441 -10.878 1.00 86.12 87 ASP A CA 1
ATOM 624 C C . ASP A 1 87 ? 5.499 6.534 -10.454 1.00 86.12 87 ASP A C 1
ATOM 626 O O . ASP A 1 87 ? 4.345 6.824 -10.739 1.00 86.12 87 ASP A O 1
ATOM 630 N N . THR A 1 88 ? 5.769 5.524 -9.627 1.00 88.56 88 THR A N 1
ATOM 631 C CA . THR A 1 88 ? 4.811 4.591 -9.008 1.00 88.56 88 THR A CA 1
ATOM 632 C C . THR A 1 88 ? 3.821 5.228 -8.023 1.00 88.56 88 THR A C 1
ATOM 634 O O . THR A 1 88 ? 2.898 4.550 -7.576 1.00 88.56 88 THR A O 1
ATOM 637 N N . GLY A 1 89 ? 3.945 6.514 -7.675 1.00 88.44 89 GLY A N 1
ATOM 638 C CA . GLY A 1 89 ? 3.029 7.182 -6.741 1.00 88.44 89 GLY A CA 1
ATOM 639 C C . GLY A 1 89 ? 1.560 7.175 -7.184 1.00 88.44 89 GLY A C 1
ATOM 640 O O . GLY A 1 89 ? 0.665 7.192 -6.337 1.00 88.44 89 GLY A O 1
ATOM 641 N N . HIS A 1 90 ? 1.298 7.080 -8.491 1.00 91.19 90 HIS A N 1
ATOM 642 C CA . HIS A 1 90 ? -0.057 6.925 -9.032 1.00 91.19 90 HIS A CA 1
ATOM 643 C C . HIS A 1 90 ? -0.694 5.564 -8.697 1.00 91.19 90 HIS A C 1
ATOM 645 O O . HIS A 1 90 ? -1.917 5.453 -8.685 1.00 91.19 90 HIS A O 1
ATOM 651 N N . LEU A 1 91 ? 0.112 4.547 -8.372 1.00 92.81 91 LEU A N 1
ATOM 652 C CA . LEU A 1 91 ? -0.345 3.208 -7.989 1.00 92.81 91 LEU A CA 1
ATOM 653 C C . LEU A 1 91 ? -0.786 3.129 -6.521 1.00 92.81 91 LEU A C 1
ATOM 655 O O . LEU A 1 91 ? -1.276 2.088 -6.090 1.00 92.81 91 LEU A O 1
ATOM 659 N N . ARG A 1 92 ? -0.640 4.212 -5.743 1.00 93.75 92 ARG A N 1
ATOM 660 C CA . ARG A 1 92 ? -0.972 4.242 -4.310 1.00 93.75 92 ARG A CA 1
ATOM 661 C C . ARG A 1 92 ? -2.380 3.721 -3.985 1.00 93.75 92 ARG A C 1
ATOM 663 O O . ARG A 1 92 ? -2.478 2.875 -3.103 1.00 93.75 92 ARG A O 1
ATOM 670 N N . PRO A 1 93 ? -3.462 4.155 -4.662 1.00 93.56 93 PRO A N 1
ATOM 671 C CA . PRO A 1 93 ? -4.804 3.670 -4.337 1.00 93.56 93 PRO A CA 1
ATOM 672 C C . PRO A 1 93 ? -4.941 2.157 -4.554 1.00 93.56 93 PRO A C 1
ATOM 674 O O . PRO A 1 93 ? -5.492 1.463 -3.707 1.00 93.56 93 PRO A O 1
ATOM 677 N N . MET A 1 94 ? -4.367 1.643 -5.648 1.00 94.19 94 MET A N 1
ATOM 678 C CA . MET A 1 94 ? -4.355 0.212 -5.967 1.00 94.19 94 MET A CA 1
ATOM 679 C C . MET A 1 94 ? -3.542 -0.587 -4.943 1.00 94.19 94 MET A C 1
ATOM 681 O O . MET A 1 94 ? -3.970 -1.652 -4.515 1.00 94.19 94 MET A O 1
ATOM 685 N N . MET A 1 95 ? -2.405 -0.055 -4.493 1.00 94.56 95 MET A N 1
ATOM 686 C CA . MET A 1 95 ? -1.583 -0.679 -3.454 1.00 94.56 95 MET A CA 1
ATOM 687 C C . MET A 1 95 ? -2.313 -0.783 -2.111 1.00 94.56 95 MET A C 1
ATOM 689 O O . MET A 1 95 ? -2.217 -1.816 -1.450 1.00 94.56 95 MET A O 1
ATOM 693 N N . ILE A 1 96 ? -3.048 0.263 -1.717 1.00 94.69 96 ILE A N 1
ATOM 694 C CA . ILE A 1 96 ? -3.883 0.252 -0.508 1.00 94.69 96 ILE A CA 1
ATOM 695 C C . ILE A 1 96 ? -4.959 -0.829 -0.632 1.00 94.69 96 ILE A C 1
ATOM 697 O O . ILE A 1 96 ? -5.089 -1.661 0.263 1.00 94.69 96 ILE A O 1
ATOM 701 N N . GLU A 1 97 ? -5.684 -0.857 -1.752 1.00 93.88 97 GLU A N 1
ATOM 702 C CA . GLU A 1 97 ? -6.725 -1.857 -2.009 1.00 93.88 97 GLU A CA 1
ATOM 703 C C . GLU A 1 97 ? -6.153 -3.284 -1.977 1.00 93.88 97 GLU A C 1
ATOM 705 O O . GLU A 1 97 ? -6.675 -4.155 -1.282 1.00 93.88 97 GLU A O 1
ATOM 710 N N . ALA A 1 98 ? -5.037 -3.525 -2.671 1.00 94.00 98 ALA A N 1
ATOM 711 C CA . ALA A 1 98 ? -4.357 -4.815 -2.678 1.00 94.00 98 ALA A CA 1
ATOM 712 C C . ALA A 1 98 ? -3.906 -5.228 -1.269 1.00 94.00 98 ALA A C 1
ATOM 714 O O . ALA A 1 98 ? -4.082 -6.383 -0.887 1.00 94.00 98 ALA A O 1
ATOM 715 N N . ALA A 1 99 ? -3.371 -4.301 -0.470 1.00 94.00 99 ALA A N 1
ATOM 716 C CA . ALA A 1 99 ? -2.987 -4.583 0.909 1.00 94.00 99 ALA A CA 1
ATOM 717 C C . ALA A 1 99 ? -4.209 -4.948 1.767 1.00 94.00 99 ALA A C 1
ATOM 719 O O . ALA A 1 99 ? -4.179 -5.948 2.478 1.00 94.00 99 ALA A O 1
ATOM 720 N N . GLN A 1 100 ? -5.311 -4.206 1.662 1.00 92.38 100 GLN A N 1
ATOM 721 C CA . GLN A 1 100 ? -6.528 -4.510 2.415 1.00 92.38 100 GLN A CA 1
ATOM 722 C C . GLN A 1 100 ? -7.135 -5.857 2.022 1.00 92.38 100 GLN A C 1
ATOM 724 O O . GLN A 1 100 ? -7.528 -6.620 2.895 1.00 92.38 100 GLN A O 1
ATOM 729 N N . HIS A 1 101 ? -7.186 -6.187 0.733 1.00 92.69 101 HIS A N 1
ATOM 730 C CA . HIS A 1 101 ? -7.784 -7.439 0.272 1.00 92.69 101 HIS A CA 1
ATOM 731 C C . HIS A 1 101 ? -6.904 -8.666 0.532 1.00 92.69 101 HIS A C 1
ATOM 733 O O . HIS A 1 101 ? -7.417 -9.703 0.949 1.00 92.69 101 HIS A O 1
ATOM 739 N N . GLU A 1 102 ? -5.595 -8.553 0.304 1.00 93.19 102 GLU A N 1
ATOM 740 C CA . GLU A 1 102 ? -4.684 -9.697 0.356 1.00 93.19 102 GLU A CA 1
ATOM 741 C C . GLU A 1 102 ? -3.968 -9.811 1.709 1.00 93.19 102 GLU A C 1
ATOM 743 O O . GLU A 1 102 ? -3.821 -10.916 2.225 1.00 93.19 102 GLU A O 1
ATOM 748 N N . LEU A 1 103 ? -3.551 -8.692 2.321 1.00 92.62 103 LEU A N 1
ATOM 749 C CA . LEU A 1 103 ? -2.725 -8.666 3.542 1.00 92.62 103 LEU A CA 1
ATOM 750 C C . LEU A 1 103 ? -3.506 -8.398 4.845 1.00 92.62 103 LEU A C 1
ATOM 752 O O . LEU A 1 103 ? -3.046 -8.768 5.928 1.00 92.62 103 LEU A O 1
ATOM 756 N N . CYS A 1 104 ? -4.661 -7.741 4.794 1.00 92.00 104 CYS A N 1
ATOM 757 C CA . CYS A 1 104 ? -5.460 -7.476 5.994 1.00 92.00 104 CYS A CA 1
ATOM 758 C C . CYS A 1 104 ? -6.968 -7.398 5.714 1.00 92.00 104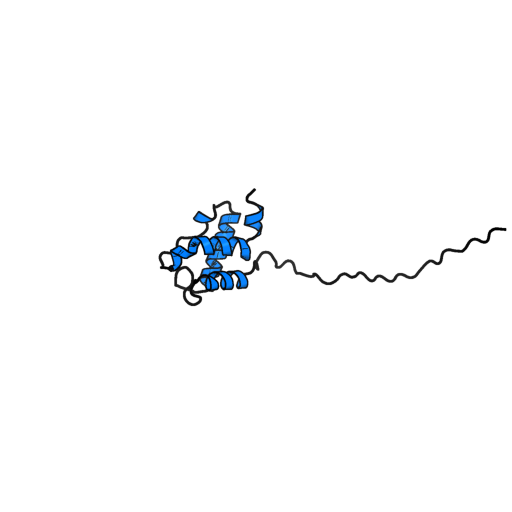 CYS A C 1
ATOM 760 O O . CYS A 1 104 ? -7.593 -6.369 5.993 1.00 92.00 104 CYS A O 1
ATOM 762 N N . PRO A 1 105 ? -7.587 -8.490 5.219 1.00 89.19 105 PRO A N 1
ATOM 763 C CA . PRO A 1 105 ? -9.013 -8.509 4.885 1.00 89.19 105 PRO A CA 1
ATOM 764 C C . PRO A 1 105 ? -9.919 -8.242 6.093 1.00 89.19 105 PRO A C 1
ATOM 766 O O . PRO A 1 105 ? -11.042 -7.773 5.922 1.00 89.19 105 PRO A O 1
ATOM 769 N N . ASP A 1 106 ? -9.424 -8.466 7.314 1.00 88.00 106 ASP A N 1
ATOM 770 C CA . ASP A 1 106 ? -10.095 -8.095 8.562 1.00 88.00 106 ASP A CA 1
ATOM 771 C C . ASP A 1 106 ? -10.427 -6.595 8.639 1.00 88.00 106 ASP A C 1
ATOM 773 O O . ASP A 1 106 ? -11.466 -6.211 9.180 1.00 88.00 106 ASP A O 1
ATOM 777 N N . THR A 1 107 ? -9.599 -5.743 8.028 1.00 84.81 107 THR A N 1
ATOM 778 C CA . THR A 1 107 ? -9.809 -4.288 8.010 1.00 84.81 107 THR A CA 1
ATOM 779 C C . THR A 1 107 ? -10.982 -3.859 7.128 1.00 84.81 107 THR A C 1
ATOM 781 O O . THR A 1 107 ? -11.549 -2.792 7.348 1.00 84.81 107 THR A O 1
ATOM 784 N N . LEU A 1 108 ? -11.401 -4.701 6.176 1.00 83.94 108 LEU A N 1
ATOM 785 C CA . LEU A 1 108 ? -12.567 -4.453 5.322 1.00 83.94 108 LEU A CA 1
ATOM 786 C C . LEU A 1 108 ? -13.881 -4.806 6.026 1.00 83.94 108 LEU A C 1
ATOM 788 O O . LEU A 1 108 ? -14.910 -4.194 5.762 1.00 83.94 108 LEU A O 1
ATOM 792 N N . GLN A 1 109 ? -13.861 -5.786 6.933 1.00 67.94 109 GLN A N 1
ATOM 793 C CA . GLN A 1 109 ? -15.053 -6.206 7.678 1.00 67.94 109 GLN A CA 1
ATOM 794 C C . GLN A 1 109 ? -15.364 -5.296 8.876 1.00 67.94 109 GLN A C 1
ATOM 796 O O . GLN A 1 109 ? -16.480 -5.337 9.389 1.00 67.94 109 GLN A O 1
ATOM 801 N N . GLY A 1 110 ? -14.399 -4.484 9.320 1.00 51.78 110 GLY A N 1
ATOM 802 C CA . GLY A 1 110 ? -14.548 -3.519 10.416 1.00 51.78 110 GLY A CA 1
ATOM 803 C C . GLY A 1 110 ? -14.967 -2.106 9.992 1.00 51.78 110 GLY A C 1
ATOM 804 O O . GLY A 1 110 ? -15.264 -1.291 10.861 1.00 51.78 110 GLY A O 1
ATOM 805 N N . ALA A 1 111 ? -15.013 -1.805 8.691 1.00 47.88 111 ALA A N 1
ATOM 806 C CA . ALA A 1 111 ? -15.576 -0.561 8.170 1.00 47.88 111 ALA A CA 1
ATOM 807 C C . ALA A 1 111 ? -17.112 -0.678 8.105 1.00 47.88 111 ALA A C 1
ATOM 809 O O . ALA A 1 111 ? -17.682 -0.872 7.032 1.00 47.88 111 ALA A O 1
ATOM 810 N N . GLN A 1 112 ? -17.770 -0.641 9.267 1.00 35.16 112 GLN A N 1
ATOM 811 C CA . GLN A 1 112 ? -19.233 -0.590 9.408 1.00 35.16 112 GLN A CA 1
ATOM 812 C C . GLN A 1 112 ? -19.634 0.654 10.192 1.00 35.16 112 GLN A C 1
ATOM 814 O O . GLN A 1 112 ? -18.991 0.907 11.237 1.00 35.16 112 GLN A O 1
#

Foldseek 3Di:
DDDDDDDDDDDDDDPPPPPDPPPDPPPLAPLPLPQLLVQLVVVPAAQPQGQQGNHGSVVLSVQLQQLLVCLVVVHPSLRSGDAHPDPSSVCSVVSSVSSCVRVNVVSVVPPD

Solvent-accessible surface area (backbone atoms only — not comparable to full-atom values): 6877 Å² total; per-residue (Å²): 141,84,84,81,85,77,86,89,76,88,80,93,76,89,75,78,82,74,78,78,75,82,70,64,95,62,68,87,80,59,36,38,62,62,60,32,51,52,52,44,40,76,72,69,46,48,64,79,25,24,52,72,59,69,60,4,55,66,47,39,51,49,48,34,50,47,21,43,54,29,37,75,72,69,36,57,65,84,72,27,41,80,84,38,94,42,88,52,37,80,47,48,68,59,47,50,52,39,20,37,66,31,56,30,48,68,65,64,75,66,74,119

Sequence (112 aa):
MTISVGRIVRTAGIVVAALGLLVGTAGVAQADARSFLDRVHANGLPDRYGYFGSMGDSETLMIGRMTCDGIRAGIPADQAMPNSTHDTGHLRPMMIEAAQHELCPDTLQGAQ

Radius of gyration: 25.02 Å; Cα contacts (8 Å, |Δi|>4): 115; chains: 1; bounding box: 63×74×37 Å

pLDDT: mean 77.61, std 20.54, range [34.84, 95.0]

Organism: NCBI:txid512402

Mean predicted aligned error: 12.89 Å

Secondary structure (DSSP, 8-state):
------------------------S-TTT-S-HHHHHHHHHHTT--TTTTTTTSSTHHHHHHHHHHHHHHHHTT--HHHHSPPPSSGGGGGHHHHHHHIIIII-THHHHS--